Protein AF-J3HVF0-F1 (afdb_monomer_lite)

Structure (mmCIF, N/CA/C/O backbone):
data_AF-J3HVF0-F1
#
_entry.id   AF-J3HVF0-F1
#
loop_
_atom_site.group_PDB
_atom_site.id
_atom_site.type_symbol
_atom_site.label_atom_id
_atom_site.label_alt_id
_atom_site.label_comp_id
_atom_site.label_asym_id
_atom_site.label_entity_id
_atom_site.label_seq_id
_atom_site.pdbx_PDB_ins_code
_atom_site.Cartn_x
_atom_site.Cartn_y
_atom_site.Cartn_z
_atom_site.occupancy
_atom_site.B_iso_or_equiv
_atom_site.auth_seq_id
_atom_site.auth_comp_id
_atom_site.auth_asym_id
_atom_site.auth_atom_id
_atom_site.pdbx_PDB_model_num
ATOM 1 N N . MET A 1 1 ? -10.096 -11.534 4.743 1.00 65.06 1 MET A N 1
ATOM 2 C CA . MET A 1 1 ? -8.744 -11.961 5.199 1.00 65.06 1 MET A CA 1
ATOM 3 C C . MET A 1 1 ? -7.826 -10.766 5.474 1.00 65.06 1 MET A C 1
ATOM 5 O O . MET A 1 1 ? -7.221 -10.731 6.539 1.00 65.06 1 MET A O 1
ATOM 9 N N . MET A 1 2 ? -7.769 -9.769 4.577 1.00 71.56 2 MET A N 1
ATOM 10 C CA . MET A 1 2 ? -6.952 -8.548 4.727 1.00 71.56 2 MET A CA 1
ATOM 11 C C . MET A 1 2 ? -7.387 -7.637 5.886 1.00 71.56 2 MET A C 1
ATOM 13 O O . MET A 1 2 ? -6.535 -7.102 6.585 1.00 71.56 2 MET A O 1
ATOM 17 N N . GLU A 1 3 ? -8.685 -7.531 6.176 1.00 70.06 3 GLU A N 1
ATOM 18 C CA . GLU A 1 3 ? -9.194 -6.695 7.280 1.00 70.06 3 GLU A CA 1
ATOM 19 C C . GLU A 1 3 ? -8.706 -7.152 8.664 1.00 70.06 3 GLU A C 1
ATOM 21 O O . GLU A 1 3 ? -8.519 -6.334 9.559 1.00 70.06 3 GLU A O 1
ATOM 26 N N . ARG A 1 4 ? -8.371 -8.442 8.835 1.00 73.12 4 ARG A N 1
ATOM 27 C CA . ARG A 1 4 ? -7.755 -8.941 10.079 1.00 73.12 4 ARG A CA 1
ATOM 28 C C . ARG A 1 4 ? -6.383 -8.311 10.346 1.00 73.12 4 ARG A C 1
ATOM 30 O O . ARG A 1 4 ? -5.967 -8.248 11.497 1.00 73.12 4 ARG A O 1
ATOM 37 N N . ARG A 1 5 ? -5.689 -7.811 9.313 1.00 68.56 5 ARG A N 1
ATOM 38 C CA . ARG A 1 5 ? -4.412 -7.085 9.453 1.00 68.56 5 ARG A CA 1
ATOM 39 C C . ARG A 1 5 ? -4.588 -5.675 10.029 1.00 68.56 5 ARG A C 1
ATOM 41 O O . ARG A 1 5 ? -3.590 -5.064 10.408 1.00 68.56 5 ARG A O 1
ATOM 48 N N . LEU A 1 6 ? -5.822 -5.166 10.099 1.00 71.00 6 LEU A N 1
ATOM 49 C CA . LEU A 1 6 ? -6.138 -3.863 10.688 1.00 71.00 6 LEU A CA 1
ATOM 50 C C . LEU A 1 6 ? -6.306 -3.921 12.212 1.00 71.00 6 LEU A C 1
ATOM 52 O O . LEU A 1 6 ? -6.182 -2.893 12.875 1.00 71.00 6 LEU A O 1
ATOM 56 N N . VAL A 1 7 ? -6.546 -5.108 12.781 1.00 74.00 7 VAL A N 1
ATOM 57 C CA . VAL A 1 7 ? -6.737 -5.289 14.227 1.00 74.00 7 VAL A CA 1
ATOM 58 C C . VAL A 1 7 ? -5.463 -4.876 14.973 1.00 74.00 7 VAL A C 1
ATOM 60 O O . VAL A 1 7 ? -4.376 -5.383 14.698 1.00 74.00 7 VAL A O 1
ATOM 63 N N . 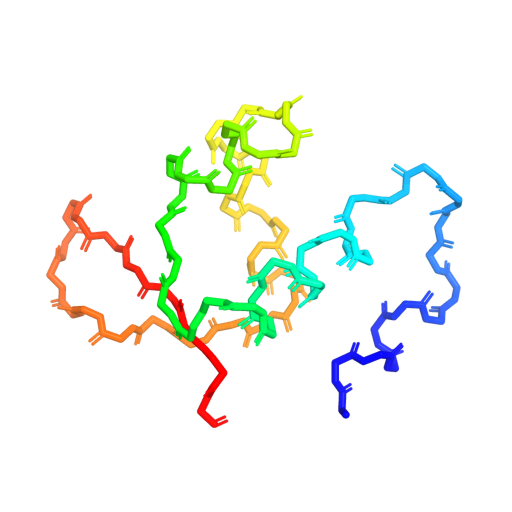GLY A 1 8 ? -5.587 -3.918 15.897 1.00 74.00 8 GLY A N 1
ATOM 64 C CA . GLY A 1 8 ? -4.467 -3.393 16.691 1.00 74.00 8 GLY A CA 1
ATOM 65 C C . GLY A 1 8 ? -3.556 -2.395 15.964 1.00 74.00 8 GLY A C 1
ATOM 66 O O . GLY A 1 8 ? -2.542 -1.973 16.526 1.00 74.00 8 GLY A O 1
ATOM 67 N N . LYS A 1 9 ? -3.880 -1.985 14.729 1.00 75.31 9 LYS A N 1
ATOM 68 C CA . LYS A 1 9 ? -3.133 -0.923 14.039 1.00 75.31 9 LYS A CA 1
ATOM 69 C C . LYS A 1 9 ? -3.515 0.447 14.589 1.00 75.31 9 LYS A C 1
ATOM 71 O O . LYS A 1 9 ? -4.665 0.711 14.921 1.00 75.31 9 LYS A O 1
ATOM 76 N N . ARG A 1 10 ? -2.526 1.343 14.654 1.00 77.19 10 ARG A N 1
ATOM 77 C CA . ARG A 1 10 ? -2.740 2.745 15.036 1.00 77.19 10 ARG A CA 1
ATOM 78 C C . ARG A 1 10 ? -3.723 3.407 14.072 1.00 77.19 10 ARG A C 1
ATOM 80 O O . ARG A 1 10 ? -3.671 3.152 12.869 1.00 77.19 10 ARG A O 1
ATOM 87 N N . THR A 1 11 ? -4.518 4.342 14.583 1.00 67.75 11 THR A N 1
ATOM 88 C CA . THR A 1 11 ? -5.477 5.148 13.808 1.00 67.75 11 THR A CA 1
ATOM 89 C C . THR A 1 11 ? -4.824 5.894 12.636 1.00 67.75 11 THR A C 1
ATOM 91 O O . THR A 1 11 ? -5.467 6.142 11.624 1.00 67.75 11 THR A O 1
ATOM 94 N N . SER A 1 12 ? -3.525 6.208 12.724 1.00 75.56 12 SER A N 1
ATOM 95 C CA . SER A 1 12 ? -2.754 6.859 11.654 1.00 75.56 12 SER A CA 1
ATOM 96 C C . SER A 1 12 ? -2.309 5.928 10.514 1.00 75.56 12 SER A C 1
ATOM 98 O O . SER A 1 12 ? -1.632 6.375 9.585 1.00 75.56 12 SER A O 1
ATOM 100 N N . SER A 1 13 ? -2.654 4.638 10.563 1.00 83.00 13 SER A N 1
ATOM 101 C CA . SER A 1 13 ? -2.281 3.674 9.528 1.00 83.00 13 SER A CA 1
ATOM 102 C C . SER A 1 13 ? -2.924 4.000 8.177 1.00 83.00 13 SER A C 1
ATOM 104 O O . SER A 1 13 ? -4.111 4.300 8.078 1.00 83.00 13 SER A O 1
ATOM 106 N N . LYS A 1 14 ? -2.137 3.876 7.104 1.00 86.50 14 LYS A N 1
ATOM 107 C CA . LYS A 1 14 ? -2.603 3.986 5.712 1.00 86.50 14 LYS A CA 1
ATOM 108 C C . LYS A 1 14 ? -3.078 2.639 5.140 1.00 86.50 14 LYS A C 1
ATOM 110 O O . LYS A 1 14 ? -3.505 2.596 3.991 1.00 86.50 14 LYS A O 1
ATOM 115 N N . LEU A 1 15 ? -3.030 1.560 5.931 1.00 87.00 15 LEU A N 1
ATOM 116 C CA . LEU A 1 15 ? -3.466 0.220 5.518 1.00 87.00 15 LEU A CA 1
ATOM 117 C C . LEU A 1 15 ? -4.956 0.122 5.153 1.00 87.00 15 LEU A C 1
ATOM 119 O O . LEU A 1 15 ? -5.229 -0.504 4.132 1.00 87.00 15 LEU A O 1
ATOM 123 N N . PRO A 1 16 ? -5.914 0.730 5.891 1.00 89.12 16 PRO A N 1
ATOM 124 C CA . PRO A 1 16 ? -7.324 0.681 5.493 1.00 89.12 16 PRO A CA 1
ATOM 125 C C . PRO A 1 16 ? -7.536 1.258 4.090 1.00 89.12 16 PRO A C 1
ATOM 127 O O . PRO A 1 16 ? -8.136 0.624 3.232 1.00 89.12 16 PRO A O 1
ATOM 130 N N . LYS A 1 17 ? -6.909 2.406 3.811 1.00 91.25 17 LYS A N 1
ATOM 131 C CA . LYS A 1 17 ? -6.969 3.055 2.497 1.00 91.25 17 LYS A CA 1
ATOM 132 C C . LYS A 1 17 ? -6.288 2.237 1.394 1.00 91.25 17 LYS A C 1
ATOM 134 O O . LYS A 1 17 ? -6.729 2.269 0.252 1.00 91.25 17 LYS A O 1
ATOM 139 N N . LEU A 1 18 ? -5.217 1.499 1.708 1.00 91.06 18 LEU A N 1
ATOM 140 C CA . LEU A 1 18 ? -4.614 0.564 0.753 1.00 91.06 18 LEU A CA 1
ATOM 141 C C . LEU A 1 18 ? -5.569 -0.594 0.429 1.00 91.06 18 LEU A C 1
ATOM 143 O O . LEU A 1 18 ? -5.652 -0.990 -0.729 1.00 91.06 18 LEU A O 1
ATOM 147 N N . ILE A 1 19 ? -6.292 -1.119 1.423 1.00 89.62 19 ILE A N 1
ATOM 148 C CA . ILE A 1 19 ? -7.301 -2.166 1.208 1.00 89.62 19 ILE A CA 1
ATOM 149 C C . ILE A 1 19 ? -8.403 -1.646 0.283 1.00 89.62 19 ILE A C 1
ATOM 151 O O . ILE A 1 19 ? -8.683 -2.288 -0.723 1.00 89.62 19 ILE A O 1
ATOM 155 N N . GLU A 1 20 ? -8.963 -0.468 0.564 1.00 90.00 20 GLU A N 1
ATOM 156 C CA . GLU A 1 20 ? -9.969 0.173 -0.297 1.00 90.00 20 GLU A CA 1
ATOM 157 C C . GLU A 1 20 ? -9.466 0.343 -1.736 1.00 90.00 20 GLU A C 1
ATOM 159 O O . GLU A 1 20 ? -10.146 -0.041 -2.690 1.00 90.00 20 GLU A O 1
ATOM 164 N N . LEU A 1 21 ? -8.242 0.856 -1.902 1.00 91.94 21 LEU A N 1
ATOM 165 C CA . LEU A 1 21 ? -7.637 1.049 -3.218 1.00 91.94 21 LEU A CA 1
ATOM 166 C C . LEU A 1 21 ? -7.528 -0.273 -3.984 1.00 91.94 21 LEU A C 1
ATOM 168 O O . LEU A 1 21 ? -7.899 -0.338 -5.153 1.00 91.94 21 LEU A O 1
ATOM 172 N N . VAL A 1 22 ? -7.048 -1.325 -3.330 1.00 89.81 22 VAL A N 1
ATOM 173 C CA . VAL A 1 22 ? -6.856 -2.642 -3.942 1.00 89.81 22 VAL A CA 1
ATOM 174 C C . VAL A 1 22 ? -8.192 -3.333 -4.252 1.00 89.81 22 VAL A C 1
ATOM 176 O O . VAL A 1 22 ? -8.306 -4.016 -5.266 1.00 89.81 22 VAL A O 1
ATOM 179 N N . LEU A 1 23 ? -9.224 -3.125 -3.429 1.00 88.00 23 LEU A N 1
ATOM 180 C CA . LEU A 1 23 ? -10.580 -3.601 -3.721 1.00 88.00 23 LEU A CA 1
ATOM 181 C C . LEU A 1 23 ? -11.191 -2.869 -4.924 1.00 88.00 23 LEU A C 1
ATOM 183 O O . LEU A 1 23 ? -11.907 -3.479 -5.713 1.00 88.00 23 LEU A O 1
ATOM 187 N N . SER A 1 24 ? -10.887 -1.578 -5.093 1.00 91.00 24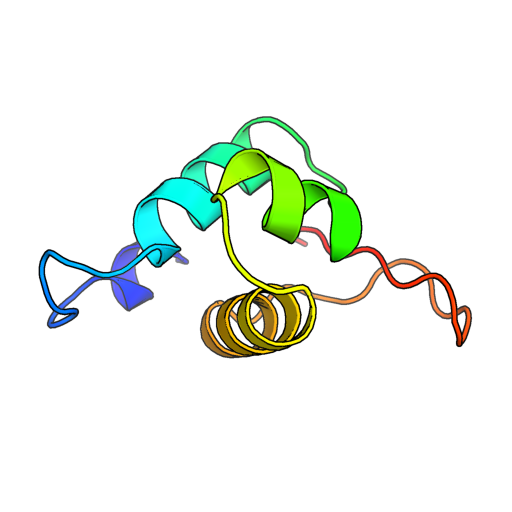 SER A N 1
ATOM 188 C CA . SER A 1 24 ? -11.356 -0.790 -6.242 1.00 91.00 24 SER A CA 1
ATOM 189 C C . SER A 1 24 ? -10.592 -1.081 -7.540 1.00 91.00 24 SER A C 1
ATOM 191 O O . SER A 1 24 ? -11.134 -0.924 -8.634 1.00 91.00 24 SER A O 1
ATOM 193 N N . ARG A 1 25 ? -9.317 -1.476 -7.433 1.00 89.75 25 ARG A N 1
ATOM 194 C CA . ARG A 1 25 ? -8.405 -1.705 -8.557 1.00 89.75 25 ARG A CA 1
ATOM 195 C C . ARG A 1 25 ? -7.615 -2.992 -8.304 1.00 89.75 25 ARG A C 1
ATOM 197 O O . ARG A 1 25 ? -6.680 -2.966 -7.504 1.00 89.75 25 ARG A O 1
ATOM 204 N N . PRO A 1 26 ? -7.907 -4.093 -9.023 1.00 81.94 26 PRO A N 1
ATOM 205 C CA . PRO A 1 26 ? -7.303 -5.400 -8.750 1.00 81.94 26 PRO A CA 1
ATOM 206 C C . PRO A 1 26 ? -5.799 -5.465 -9.060 1.00 81.94 26 PRO A C 1
ATOM 208 O O . PRO A 1 26 ? -5.143 -6.435 -8.692 1.00 81.94 26 PRO A O 1
ATOM 211 N N . LEU A 1 27 ? -5.242 -4.443 -9.721 1.00 89.00 27 LEU A N 1
ATOM 212 C CA . LEU A 1 27 ? -3.820 -4.323 -10.010 1.00 89.00 27 LEU A CA 1
ATOM 213 C C . LEU A 1 27 ? -3.335 -2.903 -9.694 1.00 89.00 27 LEU A C 1
ATOM 215 O O . LEU A 1 27 ? -3.754 -1.933 -10.330 1.00 89.00 27 LEU A O 1
ATOM 219 N N . VAL A 1 28 ? -2.425 -2.781 -8.729 1.00 92.00 28 VAL A N 1
ATOM 220 C CA . VAL A 1 28 ? -1.881 -1.494 -8.267 1.00 92.00 28 VAL A CA 1
ATOM 221 C C . VAL A 1 28 ? -0.357 -1.482 -8.332 1.00 92.00 28 VAL A C 1
ATOM 223 O O . VAL A 1 28 ? 0.301 -2.467 -8.010 1.00 92.00 28 VAL A O 1
ATOM 226 N N . SER A 1 29 ? 0.230 -0.356 -8.739 1.00 92.31 29 SER A N 1
ATOM 227 C CA . SER A 1 29 ? 1.685 -0.149 -8.730 1.00 92.31 29 SER A CA 1
ATOM 228 C C . SER A 1 29 ? 2.126 0.669 -7.515 1.00 92.31 29 SER A C 1
ATOM 230 O O . SER A 1 29 ? 1.338 1.412 -6.929 1.00 92.31 29 SER A O 1
ATOM 232 N N . ALA A 1 30 ? 3.413 0.610 -7.163 1.00 91.69 30 ALA A N 1
ATOM 233 C CA . ALA A 1 30 ? 3.948 1.368 -6.027 1.00 91.69 30 ALA A CA 1
ATOM 234 C C . ALA A 1 30 ? 3.787 2.885 -6.223 1.00 91.69 30 ALA A C 1
ATOM 236 O O . ALA A 1 30 ? 3.514 3.605 -5.267 1.00 91.69 30 ALA A O 1
ATOM 237 N N . GLY A 1 31 ? 3.912 3.366 -7.466 1.00 93.00 31 GLY A N 1
ATOM 238 C CA . GLY A 1 31 ? 3.682 4.771 -7.807 1.00 93.00 31 GLY A CA 1
ATOM 239 C C . GLY A 1 31 ? 2.218 5.183 -7.652 1.00 93.00 31 GLY A C 1
ATOM 240 O O . GLY A 1 31 ? 1.945 6.260 -7.127 1.00 93.00 31 GLY A O 1
ATOM 241 N N . MET A 1 32 ? 1.277 4.313 -8.038 1.00 94.12 32 MET A N 1
ATOM 242 C CA . MET A 1 32 ? -0.155 4.553 -7.825 1.00 94.12 32 MET A CA 1
ATOM 243 C C . MET A 1 32 ? -0.468 4.644 -6.330 1.00 94.12 32 MET A C 1
ATOM 245 O O . MET A 1 32 ? -1.056 5.621 -5.886 1.00 94.12 32 MET A O 1
ATOM 249 N N . ILE A 1 33 ? 0.003 3.677 -5.544 1.00 93.75 33 ILE A N 1
ATOM 250 C CA . ILE A 1 33 ? -0.189 3.644 -4.090 1.00 93.75 33 ILE A CA 1
ATOM 251 C C . ILE A 1 33 ? 0.403 4.896 -3.430 1.00 93.75 33 ILE A C 1
ATOM 253 O O . ILE A 1 33 ? -0.250 5.531 -2.605 1.00 93.75 33 ILE A O 1
ATOM 257 N N . ALA A 1 34 ? 1.626 5.273 -3.812 1.00 95.62 34 ALA A N 1
ATOM 258 C CA . ALA A 1 34 ? 2.297 6.466 -3.304 1.00 95.62 34 ALA A CA 1
ATOM 259 C C . ALA A 1 34 ? 1.483 7.741 -3.569 1.00 95.62 34 ALA A C 1
ATOM 261 O O . ALA A 1 34 ? 1.298 8.551 -2.659 1.00 95.62 34 ALA A O 1
ATOM 262 N N . LYS A 1 35 ? 0.957 7.883 -4.791 1.00 95.69 35 LYS A N 1
ATOM 263 C CA . LYS A 1 35 ? 0.128 9.021 -5.196 1.00 95.69 35 LYS A CA 1
ATOM 264 C C . LYS A 1 35 ? -1.197 9.065 -4.430 1.00 95.69 35 LYS A C 1
ATOM 266 O O . LYS A 1 35 ? -1.501 10.088 -3.827 1.00 95.69 35 LYS A O 1
ATOM 271 N N . GLU A 1 36 ? -1.948 7.966 -4.413 1.00 94.56 36 GLU A N 1
ATOM 272 C CA . GLU A 1 36 ? -3.295 7.910 -3.816 1.00 94.56 36 GLU A CA 1
ATOM 273 C C . GLU A 1 36 ? -3.261 8.054 -2.283 1.00 94.56 36 GLU A C 1
ATOM 275 O O . GLU A 1 36 ? -4.144 8.656 -1.674 1.00 94.56 36 GLU A O 1
ATOM 280 N N . LEU A 1 37 ? -2.213 7.544 -1.627 1.00 93.81 37 LEU A N 1
ATOM 281 C CA . LEU A 1 37 ? -2.078 7.618 -0.167 1.00 93.81 37 LEU A CA 1
ATOM 282 C C . LEU A 1 37 ? -1.284 8.839 0.315 1.00 93.81 37 LEU A C 1
ATOM 284 O O . LEU A 1 37 ? -1.184 9.039 1.536 1.00 93.81 37 LEU A O 1
ATOM 288 N N . ALA A 1 38 ? -0.748 9.635 -0.617 1.00 95.12 38 ALA A N 1
ATOM 289 C CA . ALA A 1 38 ? 0.170 10.746 -0.375 1.00 95.12 38 ALA A CA 1
ATOM 290 C C . ALA A 1 38 ? 1.351 10.331 0.524 1.00 95.12 38 ALA A C 1
ATOM 292 O O . ALA A 1 38 ? 1.606 10.920 1.576 1.00 95.12 38 ALA A O 1
ATOM 293 N N . ILE A 1 39 ? 2.038 9.257 0.135 1.00 94.88 39 ILE A N 1
ATOM 294 C CA . ILE A 1 39 ? 3.211 8.717 0.835 1.00 94.88 39 ILE A CA 1
ATOM 295 C C . ILE A 1 39 ? 4.373 8.538 -0.139 1.00 94.88 39 ILE A C 1
ATOM 297 O O . ILE A 1 39 ? 4.199 8.539 -1.354 1.00 94.88 39 ILE A O 1
ATOM 301 N N . THR A 1 40 ? 5.582 8.340 0.382 1.00 95.25 40 THR A N 1
ATOM 302 C CA . THR A 1 40 ? 6.739 8.067 -0.476 1.00 95.25 40 THR A CA 1
ATOM 303 C C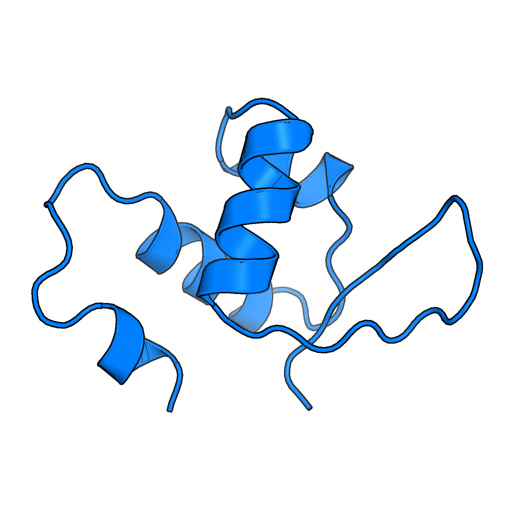 . THR A 1 40 ? 6.622 6.692 -1.155 1.00 95.25 40 THR A C 1
ATOM 305 O O . THR A 1 40 ? 6.048 5.768 -0.571 1.00 95.25 40 THR A O 1
ATOM 308 N N . PRO A 1 41 ? 7.235 6.482 -2.336 1.00 92.12 41 PRO A N 1
ATOM 309 C CA . PRO A 1 41 ? 7.271 5.166 -2.983 1.00 92.12 41 PRO A CA 1
ATOM 310 C C . PRO A 1 41 ? 7.850 4.060 -2.090 1.00 92.12 41 PRO A C 1
ATOM 312 O O . PRO A 1 41 ? 7.358 2.936 -2.087 1.00 92.12 41 PRO A O 1
ATOM 315 N N . ARG A 1 42 ? 8.850 4.380 -1.257 1.00 93.19 42 ARG A N 1
ATOM 316 C CA . ARG A 1 42 ? 9.400 3.435 -0.273 1.00 93.19 42 ARG A CA 1
ATOM 317 C C . ARG A 1 42 ? 8.373 3.062 0.798 1.00 93.19 42 ARG A C 1
ATOM 319 O O . ARG A 1 42 ? 8.307 1.907 1.206 1.00 93.19 42 ARG A O 1
ATOM 326 N N . ALA A 1 43 ? 7.575 4.027 1.255 1.00 93.69 43 ALA A N 1
ATOM 327 C CA . ALA A 1 43 ? 6.495 3.752 2.191 1.00 93.69 43 ALA A CA 1
ATOM 328 C C . ALA A 1 43 ? 5.392 2.904 1.554 1.00 93.69 43 ALA A C 1
ATOM 330 O O . ALA A 1 43 ? 4.899 2.005 2.227 1.00 93.69 43 ALA A O 1
ATOM 331 N N . 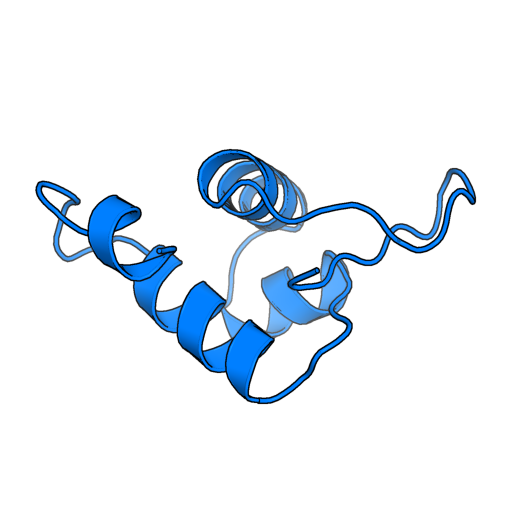ALA A 1 44 ? 5.069 3.146 0.280 1.00 93.50 44 ALA A N 1
ATOM 332 C CA . ALA A 1 44 ? 4.137 2.331 -0.493 1.00 93.50 44 ALA A CA 1
ATOM 333 C C . ALA A 1 44 ? 4.585 0.862 -0.566 1.00 93.50 44 ALA A C 1
ATOM 335 O O . ALA A 1 44 ? 3.798 -0.024 -0.255 1.00 93.50 44 ALA A O 1
ATOM 336 N N . LEU A 1 45 ? 5.858 0.597 -0.881 1.00 91.88 45 LEU A N 1
ATOM 337 C CA . LEU A 1 45 ? 6.401 -0.770 -0.901 1.00 91.88 45 LEU A CA 1
ATOM 338 C C . LEU A 1 45 ? 6.283 -1.464 0.464 1.00 91.88 45 LEU A C 1
ATOM 340 O O . LEU A 1 45 ? 5.826 -2.599 0.544 1.00 91.88 45 LEU A O 1
ATOM 344 N N . ARG A 1 46 ? 6.609 -0.752 1.548 1.00 92.88 46 ARG A N 1
ATOM 345 C CA . ARG A 1 46 ? 6.529 -1.297 2.910 1.00 92.88 46 ARG A CA 1
ATOM 346 C C . ARG A 1 46 ? 5.107 -1.722 3.290 1.00 92.88 46 ARG A C 1
ATOM 348 O O . ARG A 1 46 ? 4.921 -2.780 3.876 1.00 92.88 46 ARG A O 1
ATOM 355 N N . ILE A 1 47 ? 4.102 -0.894 2.986 1.00 91.25 47 ILE A N 1
ATOM 356 C CA . ILE A 1 47 ? 2.707 -1.204 3.346 1.00 91.25 47 ILE A CA 1
ATOM 357 C C . ILE A 1 47 ? 2.111 -2.311 2.468 1.00 91.25 47 ILE A C 1
ATOM 359 O O . ILE A 1 47 ? 1.235 -3.040 2.921 1.00 91.25 47 ILE A O 1
ATOM 363 N N . VAL A 1 48 ? 2.597 -2.459 1.232 1.00 91.12 48 VAL A N 1
ATOM 364 C CA . VAL A 1 48 ? 2.249 -3.570 0.335 1.00 91.12 48 VAL A CA 1
ATOM 365 C C . VAL A 1 48 ? 2.742 -4.899 0.906 1.00 91.12 48 VAL A C 1
ATOM 367 O O . VAL A 1 48 ? 1.971 -5.857 0.970 1.00 91.12 48 VAL A O 1
ATOM 370 N N . GLU A 1 49 ? 3.995 -4.940 1.368 1.00 89.12 49 GLU A N 1
ATOM 371 C CA . GLU A 1 49 ? 4.585 -6.103 2.044 1.00 89.12 49 GLU A CA 1
ATOM 372 C C . GLU A 1 49 ? 3.855 -6.420 3.356 1.00 89.12 49 GLU A C 1
ATOM 374 O O . GLU A 1 49 ? 3.529 -7.574 3.624 1.00 89.12 49 GLU A O 1
ATOM 379 N N . GLU A 1 50 ? 3.527 -5.392 4.143 1.00 89.44 50 GLU A N 1
ATOM 380 C CA . GLU A 1 50 ? 2.779 -5.534 5.397 1.00 89.44 50 GLU A CA 1
ATOM 381 C C . GLU A 1 50 ? 1.370 -6.109 5.182 1.00 89.44 50 GLU A C 1
ATOM 383 O O . GLU A 1 50 ? 0.895 -6.921 5.983 1.00 89.44 50 GLU A O 1
ATOM 388 N N . LEU A 1 51 ? 0.701 -5.707 4.097 1.00 87.50 51 LEU A N 1
ATOM 389 C CA . LEU A 1 51 ? -0.604 -6.242 3.717 1.00 87.50 51 LEU A CA 1
ATOM 390 C C . LEU A 1 51 ? -0.505 -7.655 3.117 1.00 87.50 51 LEU A C 1
ATOM 392 O O . LEU A 1 51 ? -1.477 -8.409 3.183 1.00 87.50 51 LEU A O 1
ATOM 396 N N . GLY A 1 52 ? 0.663 -8.028 2.586 1.00 87.62 52 GLY A N 1
ATOM 397 C CA . GLY A 1 52 ? 0.923 -9.326 1.966 1.00 87.62 52 GLY A CA 1
ATOM 398 C C . GLY A 1 52 ? 0.359 -9.451 0.551 1.00 87.62 52 GLY A C 1
ATOM 399 O O . GLY A 1 52 ? -0.072 -10.537 0.168 1.00 87.62 52 GLY A O 1
ATOM 400 N N . LEU A 1 53 ? 0.315 -8.354 -0.216 1.00 87.19 53 LEU A N 1
ATOM 401 C CA . LEU A 1 53 ? -0.165 -8.414 -1.600 1.00 87.19 53 LEU A CA 1
ATOM 402 C C . LEU A 1 53 ? 0.817 -9.196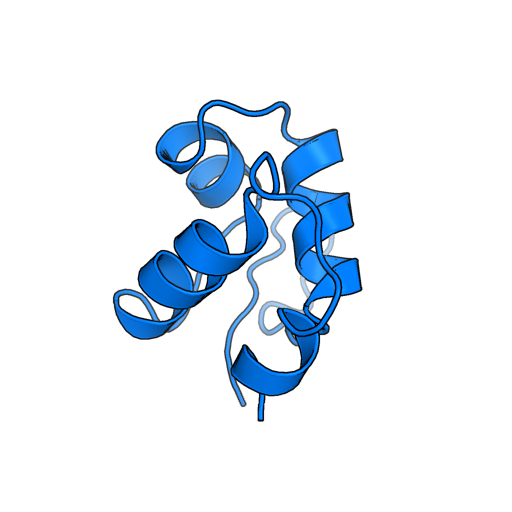 -2.477 1.00 87.19 53 LEU A C 1
ATOM 404 O O . LEU A 1 53 ? 2.037 -9.067 -2.343 1.00 8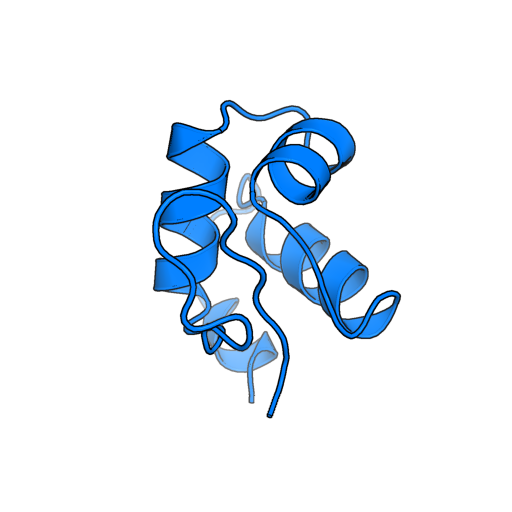7.19 53 LEU A O 1
ATOM 408 N N . ARG A 1 54 ? 0.286 -9.974 -3.421 1.00 87.25 54 ARG A N 1
ATOM 409 C CA . ARG A 1 54 ? 1.104 -10.802 -4.306 1.00 87.25 54 ARG A CA 1
ATOM 410 C C . ARG A 1 54 ? 1.543 -10.002 -5.523 1.00 87.25 54 ARG A C 1
ATOM 412 O O . ARG A 1 54 ? 0.723 -9.367 -6.182 1.00 87.25 54 ARG A O 1
ATOM 419 N N . GLU A 1 55 ? 2.838 -10.036 -5.823 1.00 89.50 55 GLU A N 1
ATOM 420 C CA . GLU A 1 55 ? 3.361 -9.462 -7.062 1.00 89.50 55 GLU A CA 1
ATOM 421 C C . GLU A 1 55 ? 2.864 -10.289 -8.254 1.00 89.50 55 GLU A C 1
ATOM 423 O O . GLU A 1 55 ? 3.016 -11.512 -8.272 1.00 89.50 55 GLU A O 1
ATOM 428 N N . MET A 1 56 ? 2.262 -9.622 -9.241 1.00 86.06 56 MET A N 1
ATOM 429 C CA . MET A 1 56 ? 1.665 -10.276 -10.413 1.00 86.06 56 MET A CA 1
ATOM 430 C C . MET A 1 56 ? 2.476 -10.075 -11.697 1.00 86.06 56 MET A C 1
ATOM 432 O O . MET A 1 56 ? 2.272 -10.806 -12.662 1.00 86.06 56 MET A O 1
ATOM 436 N N . THR A 1 57 ? 3.379 -9.088 -11.754 1.00 79.88 57 THR A N 1
ATOM 437 C CA . THR A 1 57 ? 4.010 -8.688 -13.024 1.00 79.88 57 THR A CA 1
ATOM 438 C C . THR A 1 57 ? 5.329 -9.387 -13.339 1.00 79.88 57 THR A C 1
ATOM 440 O O . THR A 1 57 ? 5.733 -9.336 -14.501 1.00 79.88 57 THR A O 1
ATOM 443 N N . GLY A 1 58 ? 5.993 -10.034 -12.369 1.00 71.12 58 GLY A N 1
ATOM 444 C CA . GLY A 1 58 ? 7.199 -10.862 -12.567 1.00 71.12 58 GLY A CA 1
ATOM 445 C C . GLY A 1 58 ? 8.380 -10.170 -13.271 1.00 71.12 58 GLY A C 1
ATOM 446 O O . GLY A 1 58 ? 9.308 -10.836 -13.721 1.00 71.12 58 GLY A O 1
ATOM 447 N N . ARG A 1 59 ? 8.342 -8.839 -13.425 1.00 65.50 59 ARG A N 1
ATOM 448 C CA . ARG A 1 59 ? 9.189 -8.062 -14.345 1.00 65.50 59 ARG A CA 1
ATOM 449 C C . ARG A 1 59 ? 9.903 -6.927 -13.612 1.00 65.50 59 ARG A C 1
ATOM 451 O O . ARG A 1 59 ? 9.603 -5.749 -13.802 1.00 65.50 59 ARG A O 1
ATOM 458 N N . GLY A 1 60 ? 10.889 -7.292 -12.794 1.00 72.31 60 GLY A N 1
ATOM 459 C CA . GLY A 1 60 ? 11.963 -6.407 -12.325 1.00 72.31 60 GLY A CA 1
ATOM 460 C C . GLY A 1 60 ? 11.519 -5.016 -11.848 1.00 72.31 60 GLY A C 1
ATOM 461 O O . GLY A 1 60 ? 11.001 -4.856 -10.748 1.00 72.31 60 GLY A O 1
ATOM 462 N N . ARG A 1 61 ? 11.776 -3.977 -12.656 1.00 72.12 61 ARG A N 1
ATOM 463 C CA . ARG A 1 61 ? 11.587 -2.562 -12.279 1.00 72.12 61 ARG A CA 1
ATOM 464 C C . ARG A 1 61 ? 10.113 -2.117 -12.230 1.00 72.12 61 ARG A C 1
ATOM 466 O O . ARG A 1 61 ? 9.811 -1.161 -11.518 1.00 72.12 61 ARG A O 1
ATOM 473 N N . PHE A 1 62 ? 9.200 -2.803 -12.924 1.00 75.62 62 PHE A N 1
ATOM 474 C CA . PHE A 1 62 ? 7.775 -2.446 -12.981 1.00 75.62 62 PHE A CA 1
ATOM 475 C C . PHE A 1 62 ? 6.920 -3.487 -12.258 1.00 75.62 62 PHE A C 1
ATOM 477 O O . PHE A 1 62 ? 6.327 -4.387 -12.857 1.00 75.62 62 PHE A O 1
ATOM 484 N N . ARG A 1 63 ? 6.869 -3.345 -10.934 1.00 85.06 63 ARG A N 1
ATOM 485 C CA . ARG A 1 63 ? 6.094 -4.218 -10.052 1.00 85.06 63 ARG A CA 1
ATOM 486 C C . ARG A 1 63 ? 4.669 -3.702 -9.884 1.00 85.06 63 ARG A C 1
ATOM 488 O O . ARG A 1 63 ? 4.464 -2.511 -9.623 1.00 85.06 63 ARG A O 1
ATOM 495 N N . ALA A 1 64 ? 3.705 -4.603 -10.029 1.00 88.94 64 ALA A N 1
ATOM 496 C CA . ALA A 1 64 ? 2.326 -4.373 -9.633 1.00 88.94 64 ALA A CA 1
ATOM 497 C C . ALA A 1 64 ? 1.791 -5.566 -8.837 1.00 88.94 64 ALA A C 1
ATOM 499 O O . ALA A 1 64 ? 2.194 -6.713 -9.059 1.00 88.94 64 ALA A O 1
ATOM 500 N N . TRP A 1 65 ? 0.900 -5.264 -7.899 1.00 91.69 65 TRP A N 1
ATOM 501 C CA . TRP A 1 65 ? 0.379 -6.193 -6.909 1.00 91.69 65 TRP A CA 1
ATOM 502 C C . TRP A 1 65 ? -1.143 -6.268 -6.979 1.00 91.69 65 TRP A C 1
ATOM 504 O O . TRP A 1 65 ? -1.793 -5.274 -7.309 1.00 91.69 65 TRP A O 1
ATOM 514 N N . GLY A 1 66 ? -1.689 -7.431 -6.635 1.00 84.69 66 GLY A N 1
ATOM 515 C CA . GLY A 1 66 ? -3.129 -7.677 -6.575 1.00 84.69 66 GLY A CA 1
ATOM 516 C C . GLY A 1 66 ? -3.519 -8.611 -5.430 1.00 84.69 66 GLY A C 1
ATOM 517 O O . GLY A 1 66 ? -2.657 -9.169 -4.740 1.00 84.69 66 GLY A O 1
ATOM 518 N N . VAL A 1 67 ? -4.831 -8.758 -5.229 1.00 76.81 67 VAL A N 1
ATOM 519 C CA . VAL A 1 67 ? -5.427 -9.782 -4.355 1.00 76.81 67 VAL A CA 1
ATOM 520 C C . VAL A 1 67 ? -5.659 -11.013 -5.222 1.00 76.81 67 VAL A C 1
ATOM 522 O O . VAL A 1 67 ? -6.488 -10.967 -6.126 1.00 76.81 67 VAL A O 1
ATOM 525 N N . LEU A 1 68 ? -4.883 -12.071 -5.004 1.00 65.94 68 LEU A N 1
ATOM 526 C CA . LEU A 1 68 ? -5.147 -13.398 -5.564 1.00 65.94 68 LEU A CA 1
ATOM 527 C C . LEU A 1 68 ? -5.803 -14.265 -4.493 1.00 65.94 68 LEU A C 1
ATOM 529 O O . LEU A 1 68 ? -5.378 -14.134 -3.320 1.00 65.94 68 LEU A O 1
#

Foldseek 3Di:
DLVVLVVPDDPPDCSVVVVVVQVVPQKAWLVRQCVSSVHDSVVSVVSCVSSPFDWDPPDPPTTITGDD

pLDDT: mean 85.1, std 9.09, range [65.06, 95.69]

Sequence (68 aa):
MMERRLVGKRTSSKLPKLIELVLSRPLVSAGMIAKELAITPRAALRIVEELGLREMTGRGRFRAWGVL

Secondary structure (DSSP, 8-state):
-GGGGGTT--TT-SHHHHHHHHHH-SSEEHHHHHHHHT--HHHHHHHHHHHTPEE----TTS-EEE--

Radius of gyration: 11.3 Å; chains: 1; bounding box: 23×24×31 Å